Protein AF-A0A7J6VTM4-F1 (afdb_monomer)

InterPro domains:
  IPR000269 Copper amine oxidase [PTHR10638] (1-130)
  IPR015802 Copper amine oxidase, N3-terminal [PF02728] (1-78)
  IPR016182 Copper amine oxidase, N-terminal [SSF54416] (1-93)
  IPR036460 Copper amine oxidase, catalytic domain superfamily [G3DSA:2.70.98.20] (96-130)
  IPR036460 Copper amine oxidase, catalytic domain superfamily [SSF49998] (98-130)

Sequence (130 aa):
MKKRGIEDMDLVMVDPWCVGYYSDSDAPSRRLAKPLIFCRTESDCPMENGYARPVEGIYLVVDMQNMVVLEFEDRKLVHLPPVDPLRNYTSGETRGGVDRSDVKPLQIIQPEGPSFHVHGHFVKWQKWKF

Mean predicted aligned error: 5.21 Å

Nearest PDB structures (foldseek):
  3kii-assembly1_B  TM=8.334E-01  e=9.501E-08  Arthrobacter globiformis
  2cwu-assembly1_B  TM=8.293E-01  e=2.399E-07  Arthrobacter globiformis
  2w0q-assembly1_B  TM=7.706E-01  e=1.903E-07  Escherichia coli
  6ezz-assembly1_A  TM=7.725E-01  e=2.264E-07  Escherichia coli K-12
  1qal-assembly1_A  TM=7.763E-01  e=2.542E-07  Escherichia coli

Foldseek 3Di:
DVLQVDPDCLQKDKAFAQPDCDDPVNDPVFDKTWIWIFGWPDNPDPQTDRVQWTQPQWTWIAGPVVRDTPDIGNGDRDHTDDDQLVVRPDALVVSVGHDDPPDDDDDDDDPPDAQWDDDPNWIDHDPDID

Secondary structure (DSSP, 8-state):
-GGGT---STTEEEE--B---SSGGG-TTS-EE--EEEE-S-TT-TT--GGGSB-TTEEEEEETTTTEEEEEEE----PPPPP-GGGS-S-GGGGT--------------TT--SEEEETTEEEETTEE-

Radius of gyration: 23.43 Å; Cα contacts (8 Å, |Δi|>4): 187; chains: 1; bounding box: 55×35×59 Å

Organism: Thalictrum thalictroides (NCBI:txid46969)

Solvent-accessible surface area (backbone atoms only — not comparable to full-atom values): 8335 Å² total; per-residue (Å²): 97,61,96,66,73,43,81,64,67,80,28,53,44,75,48,79,34,79,65,68,77,88,50,80,92,47,34,86,95,50,57,56,25,36,45,48,43,23,44,42,93,57,76,86,51,92,72,62,47,36,83,69,19,50,53,53,42,58,46,42,34,31,35,68,79,77,72,40,79,77,43,80,42,82,80,41,96,50,80,58,56,74,93,56,60,79,63,31,90,66,63,26,70,84,46,81,48,77,64,87,84,81,78,75,92,84,87,87,86,58,97,86,54,74,82,56,50,75,62,88,87,38,38,41,41,84,95,47,77,86

pLDDT: mean 93.3, std 5.63, range [73.12, 98.69]

Structure (mmCIF, N/CA/C/O backbone):
data_AF-A0A7J6VTM4-F1
#
_entry.id   AF-A0A7J6VTM4-F1
#
loop_
_atom_site.group_PDB
_atom_site.id
_atom_site.type_symbol
_atom_site.label_atom_id
_atom_site.label_alt_id
_atom_site.label_comp_id
_atom_site.label_asym_id
_atom_site.label_entity_id
_atom_site.label_seq_id
_atom_site.pdbx_PDB_ins_code
_atom_site.Cartn_x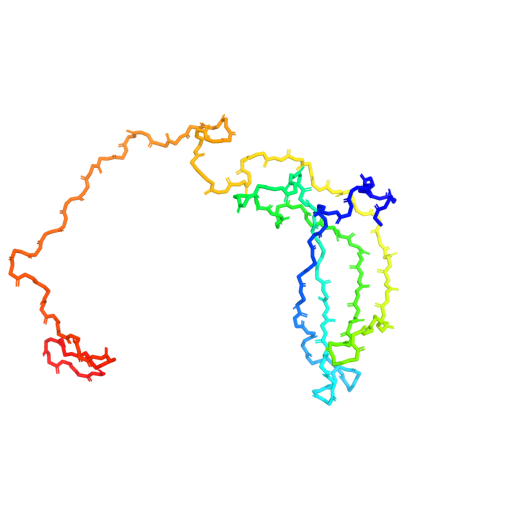
_atom_site.Cartn_y
_atom_site.Cartn_z
_atom_site.occupancy
_atom_site.B_iso_or_equiv
_atom_site.auth_seq_id
_atom_site.auth_comp_id
_atom_site.auth_asym_id
_atom_site.auth_atom_id
_atom_site.pdbx_PDB_model_num
ATOM 1 N N . MET A 1 1 ? -8.850 7.603 19.539 1.00 94.50 1 MET A N 1
ATOM 2 C CA . MET A 1 1 ? -7.571 8.195 19.089 1.00 94.50 1 MET A CA 1
ATOM 3 C C . MET A 1 1 ? -6.826 8.930 20.189 1.00 94.50 1 MET A C 1
ATOM 5 O O . MET A 1 1 ? -5.737 8.485 20.513 1.00 94.50 1 MET A O 1
ATOM 9 N N . LYS A 1 2 ? -7.433 9.900 20.883 1.00 94.44 2 LYS A N 1
ATOM 10 C CA . LYS A 1 2 ? -6.816 10.606 22.026 1.00 94.44 2 LYS A CA 1
ATOM 11 C C . LYS A 1 2 ? -6.089 9.729 23.065 1.00 94.44 2 LYS A C 1
ATOM 13 O O . LYS A 1 2 ? -4.966 10.027 23.444 1.00 94.44 2 LYS A O 1
ATOM 18 N N . LYS A 1 3 ? -6.667 8.581 23.460 1.00 93.75 3 LYS A N 1
ATOM 19 C CA . LYS A 1 3 ? -6.018 7.604 24.373 1.00 93.75 3 LYS A CA 1
ATOM 20 C C . LYS A 1 3 ? -4.655 7.080 23.876 1.00 93.75 3 LYS A C 1
ATOM 22 O O . LYS A 1 3 ? -3.867 6.598 24.677 1.00 93.75 3 LYS A O 1
ATOM 27 N N . ARG A 1 4 ? -4.405 7.143 22.566 1.00 94.56 4 ARG A N 1
ATOM 28 C CA . ARG A 1 4 ? -3.169 6.731 21.880 1.00 94.56 4 ARG A CA 1
ATOM 29 C C . ARG A 1 4 ? -2.248 7.921 21.557 1.00 94.56 4 ARG A C 1
ATOM 31 O O . ARG A 1 4 ? -1.267 7.734 20.851 1.00 94.56 4 ARG A O 1
ATOM 38 N N . GLY A 1 5 ? -2.560 9.124 22.052 1.00 93.50 5 GLY A N 1
ATOM 39 C CA . GLY A 1 5 ? -1.778 10.344 21.810 1.00 93.50 5 GLY A CA 1
ATOM 40 C C . GLY A 1 5 ? -1.971 10.964 20.422 1.00 93.50 5 GLY A C 1
ATOM 41 O O . GLY A 1 5 ? -1.166 11.789 20.011 1.00 93.50 5 GLY A O 1
ATOM 42 N N . ILE A 1 6 ? -3.014 10.558 19.694 1.00 95.00 6 ILE A N 1
ATOM 43 C CA . ILE A 1 6 ? -3.368 11.127 18.390 1.00 95.00 6 ILE A CA 1
ATOM 44 C C . ILE A 1 6 ? -4.429 12.200 18.632 1.00 95.00 6 ILE A C 1
ATOM 46 O O . ILE A 1 6 ? -5.581 11.865 18.937 1.00 95.00 6 ILE A O 1
ATOM 50 N N . GLU A 1 7 ? -4.013 13.461 18.552 1.00 94.00 7 GLU A N 1
ATOM 51 C CA . GLU A 1 7 ? -4.884 14.637 18.702 1.00 94.00 7 GLU A CA 1
ATOM 52 C C . GLU A 1 7 ? -5.319 15.197 17.341 1.00 94.00 7 GLU A C 1
ATOM 54 O O . GLU A 1 7 ? -6.449 15.658 17.204 1.00 94.00 7 GLU A O 1
ATOM 59 N N . ASP A 1 8 ? -4.448 15.107 16.332 1.00 94.44 8 ASP A N 1
ATOM 60 C CA . ASP A 1 8 ? -4.743 15.518 14.962 1.00 94.44 8 ASP A CA 1
ATOM 61 C C . ASP A 1 8 ? -5.348 14.349 14.171 1.00 94.44 8 ASP A C 1
ATOM 63 O O . ASP A 1 8 ? -4.698 13.327 13.929 1.00 94.44 8 ASP A O 1
ATOM 67 N N . MET A 1 9 ? -6.622 14.488 13.805 1.00 95.19 9 MET A N 1
ATOM 68 C CA . MET A 1 9 ? -7.355 13.475 13.050 1.00 95.19 9 MET A CA 1
ATOM 69 C C . MET A 1 9 ? -7.068 13.529 11.547 1.00 95.19 9 MET A C 1
ATOM 71 O O . MET A 1 9 ? -7.299 12.519 10.884 1.00 95.19 9 MET A O 1
ATOM 75 N N . ASP A 1 10 ? -6.507 14.622 11.022 1.00 93.62 10 ASP A N 1
ATOM 76 C CA . ASP A 1 10 ? -6.132 14.727 9.604 1.00 93.62 10 ASP A CA 1
ATOM 77 C C . ASP A 1 10 ? -4.939 13.807 9.279 1.00 93.62 10 ASP A C 1
ATOM 79 O O . ASP A 1 10 ? -4.743 13.364 8.144 1.00 93.62 10 ASP A O 1
ATOM 83 N N . LEU A 1 11 ? -4.175 13.415 10.304 1.00 94.00 11 LEU A N 1
ATOM 84 C CA . LEU A 1 11 ? -3.114 12.413 10.204 1.00 94.00 11 LEU A CA 1
ATOM 85 C C . LEU A 1 11 ? -3.634 10.968 10.168 1.00 94.00 11 LEU A C 1
ATOM 87 O O . LEU A 1 11 ? -2.871 10.054 9.841 1.00 94.00 11 LEU A O 1
ATOM 91 N N . VAL A 1 12 ? -4.901 10.723 10.512 1.00 95.44 12 VAL A N 1
ATOM 92 C CA . VAL A 1 12 ? -5.453 9.367 10.593 1.00 95.44 12 VAL A CA 1
ATOM 93 C C . VAL A 1 12 ? -5.859 8.882 9.208 1.00 95.44 12 VAL A C 1
ATOM 95 O O . VAL A 1 12 ? -6.755 9.421 8.567 1.00 95.44 12 VAL A O 1
ATOM 98 N N . MET A 1 13 ? -5.230 7.796 8.776 1.00 95.12 13 MET A N 1
ATOM 99 C CA . MET A 1 13 ? -5.574 7.088 7.550 1.00 95.12 13 MET A CA 1
ATOM 100 C C . MET A 1 13 ? -6.393 5.845 7.897 1.00 95.12 13 MET A C 1
ATOM 102 O O . MET A 1 13 ? -6.032 5.090 8.800 1.00 95.12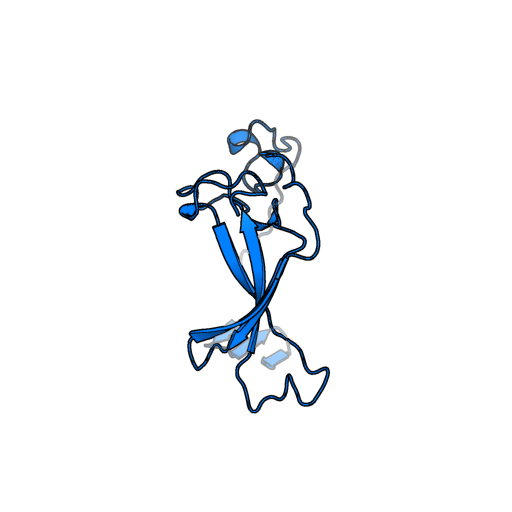 13 MET A O 1
ATOM 106 N N . VAL A 1 14 ? -7.486 5.622 7.170 1.00 96.00 14 VAL A N 1
ATOM 107 C CA . VAL A 1 14 ? -8.358 4.453 7.331 1.00 96.00 14 VAL A CA 1
ATOM 108 C C . VAL A 1 14 ? -8.433 3.722 6.000 1.00 96.00 14 VAL A C 1
ATOM 110 O O . VAL A 1 14 ? -8.891 4.291 5.012 1.00 96.00 14 VAL A O 1
ATOM 113 N N . ASP A 1 15 ? -7.989 2.470 5.978 1.00 96.38 15 ASP A N 1
ATOM 114 C CA . ASP A 1 15 ? -7.935 1.651 4.770 1.00 96.38 15 ASP A CA 1
ATOM 115 C C . ASP A 1 15 ? -9.010 0.548 4.834 1.00 96.38 15 ASP A C 1
ATOM 117 O O . ASP A 1 15 ? -8.957 -0.304 5.730 1.00 96.38 15 ASP A O 1
ATOM 121 N N . PRO A 1 16 ? -10.034 0.558 3.956 1.00 94.50 16 PRO A N 1
ATOM 122 C CA . PRO A 1 16 ? -11.175 -0.349 4.044 1.00 94.50 16 PRO A CA 1
ATOM 123 C C . PRO A 1 16 ? -10.836 -1.746 3.505 1.00 94.50 16 PRO A C 1
ATOM 125 O O . PRO A 1 16 ? -11.059 -2.059 2.335 1.00 94.50 16 PRO A O 1
ATOM 128 N N . TRP A 1 17 ? -10.333 -2.618 4.379 1.00 95.88 17 TRP A N 1
ATOM 129 C CA . TRP A 1 17 ? -9.995 -3.995 4.016 1.00 95.88 17 TRP A CA 1
ATOM 130 C C . TRP A 1 17 ? -11.231 -4.894 3.912 1.00 95.88 17 TRP A C 1
ATOM 132 O O . TRP A 1 17 ? -12.248 -4.694 4.585 1.00 95.88 17 TRP A O 1
ATOM 142 N N . CYS A 1 18 ? -11.139 -5.913 3.054 1.00 93.88 18 CYS A N 1
ATOM 143 C CA . CYS A 1 18 ? -12.206 -6.892 2.862 1.00 93.88 18 CYS A CA 1
ATOM 144 C C . CYS A 1 18 ? -12.430 -7.752 4.118 1.00 93.88 18 CYS A C 1
ATOM 146 O O . CYS A 1 18 ? -11.489 -8.062 4.848 1.00 93.88 18 CYS A O 1
ATOM 148 N N . VAL A 1 19 ? -13.681 -8.156 4.363 1.00 93.81 19 VAL A N 1
ATOM 149 C CA . VAL A 1 19 ? -14.044 -8.921 5.571 1.00 93.81 19 VAL A CA 1
ATOM 150 C C . VAL A 1 19 ? -13.883 -10.433 5.448 1.00 93.81 19 VAL A C 1
ATOM 152 O O . VAL A 1 19 ? -13.957 -11.111 6.470 1.00 93.81 19 VAL A O 1
ATOM 155 N N . GLY A 1 20 ? -13.660 -10.958 4.237 1.00 92.94 20 GLY A N 1
ATOM 156 C CA . GLY A 1 20 ? -13.728 -12.396 3.956 1.00 92.94 20 GLY A CA 1
ATOM 157 C C . GLY A 1 20 ? -15.147 -12.963 4.114 1.00 92.94 20 GLY A C 1
ATOM 158 O O . GLY A 1 20 ? -16.116 -12.216 4.146 1.00 92.94 20 GLY A O 1
ATOM 159 N N . TYR A 1 21 ? -15.279 -14.287 4.209 1.00 93.38 21 TYR A N 1
ATOM 160 C CA . TYR A 1 21 ? -16.536 -14.949 4.575 1.00 93.38 21 TYR A CA 1
ATOM 161 C C . TYR A 1 21 ? -16.244 -15.998 5.645 1.00 93.38 21 TYR A C 1
ATOM 163 O O . TYR A 1 21 ? -15.637 -17.029 5.354 1.00 93.38 21 TYR A O 1
ATOM 171 N N . TYR A 1 22 ? -16.643 -15.712 6.884 1.00 91.69 22 TYR A N 1
ATOM 172 C CA . TYR A 1 22 ? -16.422 -16.602 8.028 1.00 91.69 22 TYR A CA 1
ATOM 173 C C . TYR A 1 22 ? -17.721 -17.218 8.558 1.00 91.69 22 TYR A C 1
ATOM 175 O O . TYR A 1 22 ? -17.703 -18.331 9.078 1.00 91.69 22 TYR A O 1
ATOM 183 N N . SER A 1 23 ? -18.844 -16.509 8.428 1.00 92.56 23 SER A N 1
ATOM 184 C CA . SER A 1 23 ? -20.182 -16.987 8.782 1.00 92.56 23 SER A CA 1
ATOM 185 C C . SER A 1 23 ? -21.251 -16.188 8.028 1.00 92.56 23 SER A C 1
ATOM 187 O O . SER A 1 23 ? -20.923 -15.205 7.360 1.00 92.56 23 SER A O 1
ATOM 189 N N . ASP A 1 24 ? -22.526 -16.552 8.189 1.00 90.50 24 ASP A N 1
ATOM 190 C CA . ASP A 1 24 ? -23.659 -15.813 7.612 1.00 90.50 24 ASP A CA 1
ATOM 191 C C . ASP A 1 24 ? -23.706 -14.332 8.044 1.00 90.50 24 ASP A C 1
ATOM 193 O O . ASP A 1 24 ? -24.296 -13.505 7.347 1.00 90.50 24 ASP A O 1
ATOM 197 N N . SER A 1 25 ? -23.050 -13.959 9.153 1.00 87.44 25 SER A N 1
ATOM 198 C CA . SER A 1 25 ? -22.909 -12.554 9.572 1.00 87.44 25 SER A CA 1
ATOM 199 C C . SER A 1 25 ? -22.158 -11.693 8.548 1.00 87.44 25 SER A C 1
ATOM 201 O O . SER A 1 25 ? -22.468 -10.509 8.398 1.00 87.44 25 SER A O 1
ATOM 203 N N . ASP A 1 26 ? -21.203 -12.306 7.839 1.00 89.19 26 ASP A N 1
ATOM 204 C CA . ASP A 1 26 ? -20.325 -11.692 6.838 1.00 89.19 26 ASP A CA 1
ATOM 205 C C . ASP A 1 26 ? -20.774 -12.047 5.402 1.00 89.19 26 ASP A C 1
ATOM 207 O O . ASP A 1 26 ? -19.994 -11.958 4.452 1.00 89.19 26 ASP A O 1
ATOM 211 N N . ALA A 1 27 ? -22.024 -12.497 5.227 1.00 87.06 27 ALA A N 1
ATOM 212 C CA . ALA A 1 27 ? -22.550 -12.940 3.940 1.00 87.06 27 ALA A CA 1
ATOM 213 C C . ALA A 1 27 ? -22.482 -11.851 2.849 1.00 87.06 27 ALA A C 1
ATOM 215 O O . ALA A 1 27 ? -22.686 -10.666 3.131 1.00 87.06 27 ALA A O 1
ATOM 216 N N . PRO A 1 28 ? -22.308 -12.241 1.567 1.00 88.25 28 PRO A N 1
ATOM 217 C CA . PRO A 1 28 ? -22.205 -11.304 0.442 1.00 88.25 28 PRO A CA 1
ATOM 218 C C . PRO A 1 28 ? -23.506 -10.537 0.153 1.00 88.25 28 PRO A C 1
ATOM 220 O O . PRO A 1 28 ? -23.524 -9.662 -0.710 1.00 88.25 28 PRO A O 1
ATOM 223 N N . SER A 1 29 ? -24.594 -10.834 0.874 1.00 91.12 29 SER A N 1
ATOM 224 C CA . SER A 1 29 ? -25.809 -10.013 0.902 1.00 91.12 29 SER A CA 1
ATOM 225 C C . SER A 1 29 ? -25.573 -8.623 1.508 1.00 91.12 29 SER A C 1
ATOM 227 O O . SER A 1 29 ? -26.418 -7.743 1.353 1.00 91.12 29 SER A O 1
ATOM 229 N N . ARG A 1 30 ? -24.432 -8.408 2.178 1.00 90.56 30 ARG A N 1
ATOM 230 C CA . ARG A 1 30 ? -24.002 -7.123 2.733 1.00 90.56 30 ARG A CA 1
ATOM 231 C C . ARG A 1 30 ? -22.641 -6.730 2.167 1.00 90.56 30 ARG A C 1
ATOM 233 O O . ARG A 1 30 ? -21.743 -7.557 2.030 1.00 90.56 30 ARG A O 1
ATOM 240 N N . ARG A 1 31 ? -22.454 -5.437 1.889 1.00 95.19 31 ARG A N 1
ATOM 241 C CA . ARG A 1 31 ? -21.157 -4.889 1.470 1.00 95.19 31 ARG A CA 1
ATOM 242 C C . ARG A 1 31 ? -20.382 -4.414 2.697 1.00 95.19 31 ARG A C 1
ATOM 244 O O . ARG A 1 31 ? -20.511 -3.263 3.099 1.00 95.19 31 ARG A O 1
ATOM 251 N N . LEU A 1 32 ? -19.602 -5.306 3.297 1.00 96.69 32 LEU A N 1
ATOM 252 C CA . LEU A 1 32 ? -18.898 -5.044 4.554 1.00 96.69 32 LEU A CA 1
ATOM 253 C C . LEU A 1 32 ? -17.404 -4.758 4.340 1.00 96.69 32 LEU A C 1
ATOM 255 O O . LEU A 1 32 ? -16.781 -5.311 3.432 1.00 96.69 32 LEU A O 1
ATOM 259 N N . ALA A 1 33 ? -16.827 -3.938 5.218 1.00 96.94 33 ALA A N 1
ATOM 260 C CA . ALA A 1 33 ? -15.384 -3.725 5.350 1.00 96.94 33 ALA A CA 1
ATOM 261 C C . ALA A 1 33 ? -14.943 -3.885 6.815 1.00 96.94 33 ALA A C 1
ATOM 263 O O . ALA A 1 33 ? -15.713 -3.593 7.733 1.00 96.94 33 ALA A O 1
ATOM 264 N N . LYS A 1 34 ? -13.692 -4.311 7.026 1.00 96.44 34 LYS A N 1
ATOM 265 C CA . LYS A 1 34 ? -12.996 -4.345 8.324 1.00 96.44 34 LYS A CA 1
ATOM 266 C C . LYS A 1 34 ? -11.795 -3.399 8.234 1.00 96.44 34 LYS A C 1
ATOM 268 O O . LYS A 1 34 ? -10.697 -3.855 7.920 1.00 96.44 34 LYS A O 1
ATOM 273 N N . PRO A 1 35 ? -11.994 -2.079 8.404 1.00 97.00 35 PRO A N 1
ATOM 274 C CA . PRO A 1 35 ? -10.938 -1.117 8.144 1.00 97.00 35 PRO A CA 1
ATOM 275 C C . PRO A 1 35 ? -9.744 -1.273 9.083 1.00 97.00 35 PRO A C 1
ATOM 277 O O . PRO A 1 35 ? -9.913 -1.482 10.286 1.00 97.00 35 PRO A O 1
ATOM 280 N N . LEU A 1 36 ? -8.546 -1.094 8.531 1.00 97.25 36 LEU A N 1
ATOM 281 C CA . LEU A 1 36 ? -7.323 -0.907 9.302 1.00 97.25 36 LEU A CA 1
ATOM 282 C C . LEU A 1 36 ? -7.032 0.583 9.433 1.00 97.25 36 LEU A C 1
ATOM 284 O O . LEU A 1 36 ? -7.326 1.369 8.532 1.00 97.25 36 LEU A O 1
ATOM 288 N N . ILE A 1 37 ? -6.465 0.972 10.569 1.00 97.56 37 ILE A N 1
ATOM 289 C CA . ILE A 1 37 ? -6.209 2.374 10.877 1.00 97.56 37 ILE A CA 1
ATOM 290 C C . ILE A 1 37 ? -4.709 2.584 11.036 1.00 97.56 37 ILE A C 1
ATOM 292 O O . ILE A 1 37 ? -4.019 1.787 11.669 1.00 97.56 37 ILE A O 1
ATOM 296 N N . PHE A 1 38 ? -4.216 3.685 10.488 1.00 96.69 38 PHE A N 1
ATOM 297 C CA . PHE A 1 38 ? -2.820 4.092 10.521 1.00 96.69 38 PHE A CA 1
ATOM 298 C C . PHE A 1 38 ? -2.728 5.574 10.888 1.00 96.69 38 PHE A C 1
ATOM 300 O O . PHE A 1 38 ? -3.691 6.324 10.722 1.00 96.69 38 PHE A O 1
ATOM 307 N N . CYS A 1 39 ? -1.577 6.005 11.398 1.00 95.62 39 CYS A N 1
ATOM 308 C CA . CYS A 1 39 ? -1.353 7.395 11.780 1.00 95.62 39 CYS A CA 1
ATOM 309 C C . CYS A 1 39 ? -0.095 7.944 11.116 1.00 95.62 39 CYS A C 1
ATOM 311 O O . CYS A 1 39 ? 1.024 7.568 11.474 1.00 95.62 39 CYS A O 1
ATOM 313 N N . ARG A 1 40 ? -0.294 8.896 10.211 1.00 93.69 40 ARG A N 1
ATOM 314 C CA . ARG A 1 40 ? 0.778 9.677 9.603 1.00 93.69 40 ARG A CA 1
ATOM 315 C C . ARG A 1 40 ? 1.492 10.557 10.632 1.00 93.69 40 ARG A C 1
ATOM 317 O O . ARG A 1 40 ? 1.084 10.655 11.796 1.00 93.69 40 ARG A O 1
ATOM 324 N N . THR A 1 41 ? 2.589 11.156 10.209 1.00 89.25 41 THR A N 1
ATOM 325 C CA . THR A 1 41 ? 3.383 12.134 10.949 1.00 89.25 41 THR A CA 1
ATOM 326 C C . THR A 1 41 ? 3.215 13.533 10.381 1.00 89.25 41 THR A C 1
ATOM 328 O O . THR A 1 41 ? 3.303 14.492 11.139 1.00 89.25 41 THR A O 1
ATOM 331 N N . GLU A 1 42 ? 2.928 13.648 9.083 1.00 83.75 42 GLU A N 1
ATOM 332 C CA . GLU A 1 42 ? 2.787 14.905 8.356 1.00 83.75 42 GLU A CA 1
ATOM 333 C C . GLU A 1 42 ? 1.565 14.843 7.420 1.00 83.75 42 GLU A C 1
ATOM 335 O O . GLU A 1 42 ? 1.429 13.958 6.575 1.00 83.75 42 GLU A O 1
ATOM 340 N N . SER A 1 43 ? 0.637 15.793 7.556 1.00 73.12 43 SER A N 1
ATOM 341 C CA . SER A 1 43 ? -0.650 15.722 6.844 1.00 73.12 43 SER A CA 1
ATOM 342 C C . SER A 1 43 ? -0.526 15.951 5.330 1.00 73.12 43 SER A C 1
ATOM 344 O O . SER A 1 43 ? -1.265 15.347 4.549 1.00 73.12 43 SER A O 1
ATOM 346 N N . ASP A 1 44 ? 0.460 16.743 4.905 1.00 73.25 44 ASP A N 1
ATOM 347 C CA . ASP A 1 44 ? 0.595 17.221 3.521 1.00 73.25 44 ASP A CA 1
ATOM 348 C C . ASP A 1 44 ? 1.802 16.627 2.777 1.00 73.25 44 ASP A C 1
ATOM 350 O O . ASP A 1 44 ? 2.200 17.128 1.725 1.00 73.25 44 ASP A O 1
ATOM 354 N N . CYS A 1 45 ? 2.406 15.555 3.299 1.00 76.94 45 CYS A N 1
ATOM 355 C CA . CYS A 1 45 ? 3.539 14.898 2.652 1.00 76.94 45 CYS A CA 1
ATOM 356 C C . CYS A 1 45 ? 3.058 13.728 1.767 1.00 76.94 45 CYS A C 1
ATOM 358 O O . CYS A 1 45 ? 2.758 12.649 2.285 1.00 76.94 45 CYS A O 1
ATOM 360 N N . PRO A 1 46 ? 3.004 13.875 0.425 1.00 75.00 46 PRO A N 1
ATOM 361 C CA . PRO A 1 46 ? 2.543 12.806 -0.472 1.00 75.00 46 PRO A CA 1
ATOM 362 C C . PRO A 1 46 ? 3.489 11.597 -0.510 1.00 75.00 46 PRO A C 1
ATOM 364 O O . PRO A 1 46 ? 3.131 10.545 -1.031 1.00 75.00 46 PRO A O 1
ATOM 367 N N . MET A 1 47 ? 4.709 11.755 0.006 1.00 81.44 47 MET A N 1
ATOM 368 C CA . MET A 1 47 ? 5.749 10.727 0.028 1.00 81.44 47 MET A CA 1
ATOM 369 C C . MET A 1 47 ? 5.804 9.972 1.364 1.00 81.44 47 MET A C 1
ATOM 371 O O . MET A 1 47 ? 6.649 9.089 1.531 1.00 81.44 47 MET A O 1
ATOM 375 N N . GLU A 1 48 ? 4.929 10.307 2.316 1.00 87.94 48 GLU A N 1
ATOM 376 C CA . GLU A 1 48 ? 4.906 9.655 3.617 1.00 87.94 48 GLU A CA 1
ATOM 377 C C . GLU A 1 48 ? 4.283 8.253 3.551 1.00 87.94 48 GLU A C 1
ATOM 379 O O . GLU A 1 48 ? 3.201 8.034 3.003 1.00 87.94 48 GLU A O 1
ATOM 384 N N . ASN A 1 49 ? 4.945 7.289 4.184 1.00 91.81 49 ASN A N 1
ATOM 385 C CA . ASN A 1 49 ? 4.446 5.940 4.366 1.00 91.81 49 ASN A CA 1
ATOM 386 C C . ASN A 1 49 ? 3.606 5.823 5.651 1.00 91.81 49 ASN A C 1
ATOM 388 O O . ASN A 1 49 ? 4.094 5.374 6.691 1.00 91.81 49 ASN A O 1
ATOM 392 N N . GLY A 1 50 ? 2.312 6.145 5.568 1.00 92.12 50 GLY A N 1
ATOM 393 C CA . GLY A 1 50 ? 1.383 5.981 6.696 1.00 92.12 50 GLY A CA 1
ATOM 394 C C . GLY A 1 50 ? 1.309 4.541 7.236 1.00 92.12 50 GLY A C 1
ATOM 395 O O . GLY A 1 50 ? 1.137 4.337 8.439 1.00 92.12 50 GLY A O 1
ATOM 396 N N . TYR A 1 51 ? 1.533 3.530 6.386 1.00 94.50 51 TYR A N 1
ATOM 397 C CA . TYR A 1 51 ? 1.529 2.117 6.791 1.00 94.50 51 TYR A CA 1
ATOM 398 C C . TYR A 1 51 ? 2.645 1.761 7.787 1.00 94.50 51 TYR A C 1
ATOM 400 O O . TYR A 1 51 ? 2.565 0.733 8.458 1.00 94.50 51 TYR A O 1
ATOM 408 N N . ALA A 1 52 ? 3.664 2.614 7.945 1.00 94.75 52 ALA A N 1
ATOM 409 C CA . ALA A 1 52 ? 4.741 2.435 8.917 1.00 94.75 52 ALA A CA 1
ATOM 410 C C . ALA A 1 52 ? 4.291 2.563 10.386 1.00 94.75 52 ALA A C 1
ATOM 412 O O . ALA A 1 52 ? 5.054 2.199 11.292 1.00 94.75 52 ALA A O 1
ATOM 413 N N . ARG A 1 53 ? 3.088 3.107 10.626 1.00 95.62 53 ARG A N 1
ATOM 414 C CA . ARG A 1 53 ? 2.560 3.435 11.959 1.00 95.62 53 ARG A CA 1
ATOM 415 C C . ARG A 1 53 ? 1.100 2.973 12.128 1.00 95.62 53 ARG A C 1
ATOM 417 O O . ARG A 1 53 ? 0.195 3.807 12.228 1.00 95.62 53 ARG A O 1
ATOM 424 N N . PRO A 1 54 ? 0.845 1.651 12.162 1.00 96.94 54 PRO A N 1
ATOM 425 C CA . PRO A 1 54 ? -0.479 1.101 12.437 1.00 96.94 54 PRO A CA 1
ATOM 426 C C . PRO A 1 54 ? -1.008 1.507 13.816 1.00 96.94 54 PRO A C 1
ATOM 428 O O . PRO A 1 54 ? -0.288 1.515 14.817 1.00 96.94 54 PRO A O 1
ATOM 431 N N . VAL A 1 55 ? -2.306 1.801 13.867 1.00 97.56 55 VAL A N 1
ATOM 432 C CA . VAL A 1 55 ? -3.081 2.011 15.089 1.00 97.56 55 VAL A CA 1
ATOM 433 C C . VAL A 1 55 ? -3.711 0.678 15.484 1.00 97.56 55 VAL A C 1
ATOM 435 O O . VAL A 1 55 ? -4.809 0.326 15.057 1.00 97.56 55 VAL A O 1
ATOM 438 N N . GLU A 1 56 ? -3.008 -0.080 16.317 1.00 96.94 56 GLU A N 1
ATOM 439 C CA . GLU A 1 56 ? -3.448 -1.419 16.699 1.00 96.94 56 GLU A CA 1
ATOM 440 C C . GLU A 1 56 ? -4.485 -1.443 17.837 1.00 96.94 56 GLU A C 1
ATOM 442 O O . GLU A 1 56 ? -4.643 -0.510 18.641 1.00 96.94 56 GLU A O 1
ATOM 447 N N . GLY A 1 57 ? -5.181 -2.581 17.915 1.00 96.50 57 GLY A N 1
ATOM 448 C CA . GLY A 1 57 ? -6.117 -2.921 18.984 1.00 96.50 57 GLY A CA 1
ATOM 449 C C . GLY A 1 57 ? -7.523 -2.347 18.826 1.00 96.50 57 GLY A C 1
ATOM 450 O O . GLY A 1 57 ? -8.344 -2.571 19.711 1.00 96.50 57 GLY A O 1
ATOM 451 N N . ILE A 1 58 ? -7.804 -1.657 17.717 1.00 96.69 58 ILE A N 1
ATOM 452 C CA . ILE A 1 58 ? -9.149 -1.229 17.320 1.00 96.69 58 ILE A CA 1
ATOM 453 C C . ILE A 1 58 ? -9.658 -2.178 16.235 1.00 96.69 58 ILE A C 1
ATOM 455 O O . ILE A 1 58 ? -8.958 -2.431 15.258 1.00 96.69 58 ILE A O 1
ATOM 459 N N . TYR A 1 59 ? -10.875 -2.677 16.409 1.00 95.88 59 TYR A N 1
ATOM 460 C CA . TYR A 1 59 ? -11.572 -3.538 15.464 1.00 95.88 59 TYR A CA 1
ATOM 461 C C . TYR A 1 59 ? -12.885 -2.874 15.076 1.00 95.88 59 TYR A C 1
ATOM 463 O O . TYR A 1 59 ? -13.593 -2.320 15.918 1.00 95.88 59 TYR A O 1
ATOM 471 N N . LEU A 1 60 ? -13.179 -2.908 13.784 1.00 96.19 60 LEU A N 1
ATOM 472 C CA . LEU A 1 60 ? -14.301 -2.217 13.173 1.00 96.19 60 LEU A CA 1
ATOM 473 C C . LEU A 1 60 ? -14.966 -3.146 12.170 1.00 96.19 60 LEU A C 1
ATOM 475 O O . LEU A 1 60 ? -14.272 -3.834 11.422 1.00 96.19 60 LEU A O 1
ATOM 479 N N . VAL A 1 61 ? -16.290 -3.087 12.088 1.00 95.94 61 VAL A N 1
ATOM 480 C CA . VAL A 1 61 ? -17.036 -3.583 10.930 1.00 95.94 61 VAL A CA 1
ATOM 481 C C . VAL A 1 61 ? -17.907 -2.448 10.420 1.00 95.94 61 VAL A C 1
ATOM 483 O O . VAL A 1 61 ? -18.654 -1.834 11.182 1.00 95.94 61 VAL A O 1
ATOM 486 N N . VAL A 1 62 ? -17.794 -2.149 9.130 1.00 97.06 62 VAL A N 1
ATOM 487 C CA . VAL A 1 62 ? -18.505 -1.048 8.474 1.00 97.06 62 VAL A CA 1
ATOM 488 C C . VAL A 1 62 ? -19.388 -1.608 7.370 1.00 97.06 62 VAL A C 1
ATOM 490 O O . VAL A 1 62 ? -18.932 -2.399 6.545 1.00 97.06 62 VAL A O 1
ATOM 493 N N . ASP A 1 63 ? -20.645 -1.173 7.341 1.00 95.81 63 ASP A N 1
ATOM 494 C CA . ASP A 1 63 ? -21.525 -1.340 6.191 1.00 95.81 63 ASP A CA 1
ATOM 495 C C . ASP A 1 63 ? -21.218 -0.239 5.175 1.00 95.81 63 ASP A C 1
ATOM 497 O O . ASP A 1 63 ? -21.542 0.931 5.383 1.00 95.81 63 ASP A O 1
ATOM 501 N N . MET A 1 64 ? -20.590 -0.616 4.067 1.00 95.81 64 MET A N 1
ATOM 502 C CA . MET A 1 64 ? -20.189 0.308 3.007 1.00 95.81 64 MET A CA 1
ATOM 503 C C . MET A 1 64 ? -21.350 0.709 2.094 1.00 95.81 64 MET A C 1
ATOM 505 O O . MET A 1 64 ? -21.198 1.629 1.297 1.00 95.81 64 MET A O 1
ATOM 509 N N . GLN A 1 65 ? -22.490 0.016 2.155 1.00 95.00 65 GLN A N 1
ATOM 510 C CA . GLN A 1 65 ? -23.677 0.390 1.388 1.00 95.00 65 GLN A CA 1
ATOM 511 C C . GLN A 1 65 ? -24.480 1.467 2.117 1.00 95.00 65 GLN A C 1
ATOM 513 O O . GLN A 1 65 ? -24.929 2.425 1.495 1.00 95.00 65 GLN A O 1
ATOM 518 N N . ASN A 1 66 ? -24.637 1.318 3.432 1.00 96.00 66 ASN A N 1
ATOM 519 C CA . ASN A 1 66 ? -25.387 2.258 4.268 1.00 96.00 66 ASN A CA 1
ATOM 520 C C . ASN A 1 66 ? -24.498 3.323 4.934 1.00 96.00 66 ASN A C 1
ATOM 522 O O . ASN A 1 66 ? -25.021 4.243 5.555 1.00 96.00 66 ASN A O 1
ATOM 526 N N . MET A 1 67 ? -23.172 3.208 4.799 1.00 95.81 67 MET A N 1
ATOM 527 C CA . MET A 1 67 ? -22.171 4.104 5.394 1.00 95.81 67 MET A CA 1
ATOM 528 C C . MET A 1 67 ? -22.287 4.204 6.923 1.00 95.81 67 MET A C 1
ATOM 530 O O . MET A 1 67 ? -22.185 5.286 7.501 1.00 95.81 67 MET A O 1
ATOM 534 N N . VAL A 1 68 ? -22.488 3.061 7.587 1.00 96.69 68 VAL A N 1
ATOM 535 C CA . VAL A 1 68 ? -22.618 2.977 9.051 1.00 96.69 68 VAL A CA 1
ATOM 536 C C . VAL A 1 68 ? -21.578 2.045 9.660 1.00 96.69 68 VAL A C 1
ATOM 538 O O . VAL A 1 68 ? -21.258 0.991 9.110 1.00 96.69 68 VAL A O 1
ATOM 541 N N . VAL A 1 69 ? -21.072 2.418 10.836 1.00 97.12 69 VAL A N 1
ATOM 542 C CA . VAL A 1 69 ? -20.269 1.522 11.675 1.00 97.12 69 VAL A CA 1
ATOM 543 C C . VAL A 1 69 ? -21.222 0.567 12.388 1.00 97.12 69 VAL A C 1
ATOM 545 O O . VAL A 1 69 ? -22.115 1.005 13.109 1.00 97.12 69 VAL A O 1
ATOM 548 N N . LEU A 1 70 ? -21.043 -0.730 12.163 1.00 95.00 70 LEU A N 1
ATOM 549 C CA . LEU A 1 70 ? -21.862 -1.791 12.747 1.00 95.00 70 LEU A CA 1
ATOM 550 C C . LEU A 1 70 ? -21.273 -2.288 14.062 1.00 95.00 70 LEU A C 1
ATOM 552 O O . LEU A 1 70 ? -21.998 -2.509 15.026 1.00 95.00 70 LEU A O 1
ATOM 556 N N . GLU A 1 71 ? -19.953 -2.452 14.084 1.00 95.69 71 GLU A N 1
ATOM 557 C CA . GLU A 1 71 ? -19.207 -2.953 15.231 1.00 95.69 71 GLU A CA 1
ATOM 558 C C . GLU A 1 71 ? -17.995 -2.061 15.475 1.00 95.69 71 GLU A C 1
ATOM 560 O O . GLU A 1 71 ? -17.3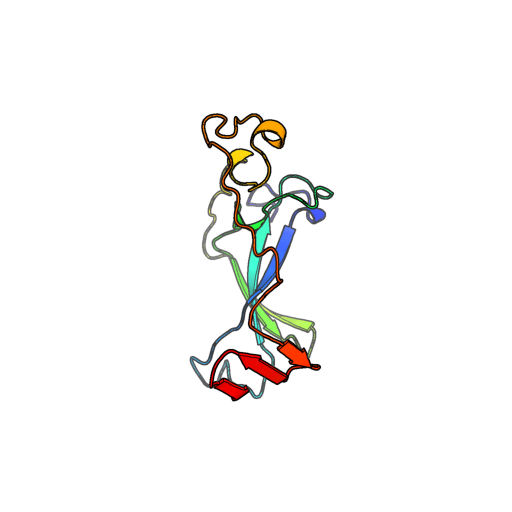16 -1.635 14.535 1.00 95.69 71 GLU A O 1
ATOM 565 N N . PHE A 1 72 ? -17.728 -1.787 16.749 1.00 97.00 72 PHE A N 1
ATOM 566 C CA . PHE A 1 72 ? -16.561 -1.050 17.212 1.00 97.00 72 PHE A CA 1
ATOM 567 C C . PHE A 1 72 ? -16.054 -1.684 18.503 1.00 97.00 72 PHE A C 1
ATOM 569 O O . PHE A 1 72 ? -16.759 -1.699 19.513 1.00 97.00 72 PHE A O 1
ATOM 576 N N . GLU A 1 73 ? -14.811 -2.154 18.493 1.00 97.06 73 GLU A N 1
ATOM 577 C CA . GLU A 1 73 ? -14.158 -2.711 19.671 1.00 97.06 73 GLU A CA 1
ATOM 578 C C . GLU A 1 73 ? -12.742 -2.148 19.834 1.00 97.06 73 GLU A C 1
ATOM 580 O O . GLU A 1 73 ? -11.863 -2.379 19.007 1.00 97.06 73 GLU A O 1
ATOM 585 N N . ASP A 1 74 ? -12.486 -1.448 20.942 1.00 96.81 74 ASP A N 1
ATOM 586 C CA . ASP A 1 74 ? -11.138 -1.036 21.358 1.00 96.81 74 ASP A CA 1
ATOM 587 C C . ASP A 1 74 ? -10.603 -2.054 22.379 1.00 96.81 74 ASP A C 1
ATOM 589 O O . ASP A 1 74 ? -10.780 -1.905 23.589 1.00 96.81 74 ASP A O 1
ATOM 593 N N . ARG A 1 75 ? -10.019 -3.148 21.874 1.00 96.50 75 ARG A N 1
ATOM 594 C CA . ARG A 1 75 ? -9.626 -4.327 22.666 1.00 96.50 75 ARG A CA 1
ATOM 595 C C . ARG A 1 75 ? -8.325 -4.137 23.436 1.00 96.50 75 ARG A C 1
ATOM 597 O O . ARG A 1 75 ? -8.139 -4.744 24.488 1.00 96.50 75 ARG A O 1
ATOM 604 N N . LYS A 1 76 ? -7.383 -3.369 22.888 1.00 95.44 76 LYS A N 1
ATOM 605 C CA . LYS A 1 76 ? -6.038 -3.235 23.461 1.00 95.44 76 LYS A CA 1
ATOM 606 C C . LYS A 1 76 ? -5.440 -1.877 23.142 1.00 95.44 76 LYS A C 1
ATOM 608 O O . LYS A 1 76 ? -5.343 -1.496 21.980 1.00 95.44 76 LYS A O 1
ATOM 613 N N . LEU A 1 77 ? -4.938 -1.195 24.168 1.00 96.06 77 LEU A N 1
ATOM 614 C CA . LEU A 1 77 ? -4.104 -0.019 23.969 1.00 96.06 77 LEU A CA 1
ATOM 615 C C . LEU A 1 77 ? -2.687 -0.464 23.582 1.00 96.06 77 LEU A C 1
ATOM 617 O O . LEU A 1 77 ? -1.922 -0.928 24.425 1.00 96.06 77 LEU A O 1
ATOM 621 N N . VAL A 1 78 ? -2.359 -0.348 22.298 1.00 95.44 78 VAL A N 1
ATOM 622 C CA . VAL A 1 78 ? -1.011 -0.567 21.763 1.00 95.44 78 VAL A CA 1
ATOM 623 C C . VAL A 1 78 ? -0.413 0.793 21.419 1.00 95.44 78 VAL A C 1
ATOM 625 O O . VAL A 1 78 ? -1.086 1.634 20.819 1.00 95.44 78 VAL A O 1
ATOM 628 N N . HIS A 1 79 ? 0.830 1.029 21.838 1.00 92.75 79 HIS A N 1
ATOM 629 C CA . HIS A 1 79 ? 1.535 2.261 21.501 1.00 92.75 79 HIS A CA 1
ATOM 63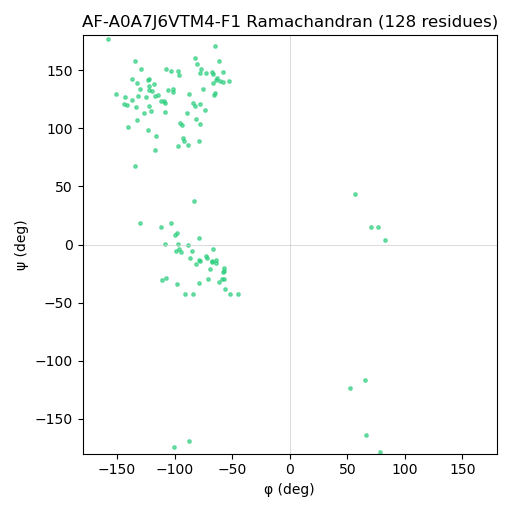0 C C . HIS A 1 79 ? 1.811 2.322 20.002 1.00 92.75 79 HIS A C 1
ATOM 632 O O . HIS A 1 79 ? 2.199 1.323 19.398 1.00 92.75 79 HIS A O 1
ATOM 638 N N . LEU A 1 80 ? 1.644 3.509 19.419 1.00 93.94 80 LEU A N 1
ATOM 639 C CA . LEU A 1 80 ? 2.053 3.749 18.043 1.00 93.94 80 LEU A CA 1
ATOM 640 C C . LEU A 1 80 ? 3.546 3.460 17.885 1.00 93.94 80 LEU A C 1
ATOM 642 O O . LEU A 1 80 ? 4.334 3.883 18.740 1.00 93.94 80 LEU A O 1
ATOM 646 N N . PRO A 1 81 ? 3.959 2.832 16.773 1.00 94.50 81 PRO A N 1
ATOM 647 C CA . PRO A 1 81 ? 5.362 2.802 16.415 1.00 94.50 81 PRO A CA 1
ATOM 648 C C . PRO A 1 81 ? 5.951 4.222 16.405 1.00 94.50 81 PRO A C 1
ATOM 650 O O . PRO A 1 81 ? 5.268 5.178 15.991 1.00 94.50 81 PRO A O 1
ATOM 653 N N . PRO A 1 82 ? 7.199 4.382 16.880 1.00 92.56 82 PRO A N 1
ATOM 654 C CA . PRO A 1 82 ? 7.867 5.673 16.867 1.00 92.56 82 PRO A CA 1
ATOM 655 C C . PRO A 1 82 ? 8.018 6.180 15.432 1.00 92.56 82 PRO A C 1
ATOM 657 O O . PRO A 1 82 ? 7.992 5.407 14.472 1.00 92.56 82 PRO A O 1
ATOM 660 N N . VAL A 1 83 ? 8.171 7.494 15.302 1.00 90.00 83 VAL A N 1
ATOM 661 C CA . VAL A 1 83 ? 8.467 8.122 14.014 1.00 90.00 83 VAL A CA 1
ATOM 662 C C . VAL A 1 83 ? 9.851 7.681 13.554 1.00 90.00 83 VAL A C 1
ATOM 664 O O . VAL A 1 83 ? 10.814 7.769 14.313 1.00 90.00 83 VAL A O 1
ATOM 667 N N . ASP A 1 84 ? 9.931 7.204 12.317 1.00 88.19 84 ASP A N 1
ATOM 668 C CA . ASP A 1 84 ? 11.163 6.729 11.698 1.00 88.19 84 ASP A CA 1
ATOM 669 C C . ASP A 1 84 ? 11.194 7.185 10.228 1.00 88.19 84 ASP A C 1
ATOM 671 O O . ASP A 1 84 ? 10.530 6.572 9.384 1.00 88.19 84 ASP A O 1
ATOM 675 N N . PRO A 1 85 ? 11.948 8.254 9.906 1.00 82.94 85 PRO A N 1
ATOM 676 C CA . PRO A 1 85 ? 12.063 8.772 8.542 1.00 82.94 85 PRO A CA 1
ATOM 677 C C . PRO A 1 85 ? 12.579 7.736 7.537 1.00 82.94 85 PRO A C 1
ATOM 679 O O . PRO A 1 85 ? 12.287 7.834 6.345 1.00 82.94 85 PRO A O 1
ATOM 682 N N . LEU A 1 86 ? 13.305 6.708 7.999 1.00 84.50 86 LEU A N 1
ATOM 683 C CA . LEU A 1 86 ? 13.836 5.646 7.142 1.00 84.50 86 LEU A CA 1
ATOM 684 C C . LEU A 1 86 ? 12.757 4.680 6.636 1.00 84.50 86 LEU A C 1
ATOM 686 O O . LEU A 1 86 ? 13.027 3.887 5.734 1.00 84.50 86 LEU A O 1
ATOM 690 N N . ARG A 1 87 ? 11.528 4.758 7.163 1.00 88.00 87 ARG A N 1
ATOM 691 C CA . ARG A 1 87 ? 10.379 3.970 6.684 1.00 88.00 87 ARG A CA 1
ATOM 692 C C . ARG A 1 87 ? 9.645 4.602 5.504 1.00 88.00 87 ARG A C 1
ATOM 694 O O . ARG A 1 87 ? 8.770 3.952 4.931 1.00 88.00 87 ARG A O 1
ATOM 701 N N . ASN A 1 88 ? 10.018 5.817 5.109 1.00 88.44 88 ASN A N 1
ATOM 702 C CA . ASN A 1 88 ? 9.617 6.401 3.834 1.00 88.44 88 ASN A CA 1
ATOM 703 C C . ASN A 1 88 ? 10.581 5.907 2.754 1.00 88.44 88 ASN A C 1
ATOM 705 O O . ASN A 1 88 ? 11.783 6.130 2.862 1.00 88.44 88 ASN A O 1
ATOM 709 N N . TYR A 1 89 ? 10.086 5.240 1.708 1.00 87.50 89 TYR A N 1
ATOM 710 C CA . TYR A 1 89 ? 10.911 4.576 0.680 1.00 87.50 89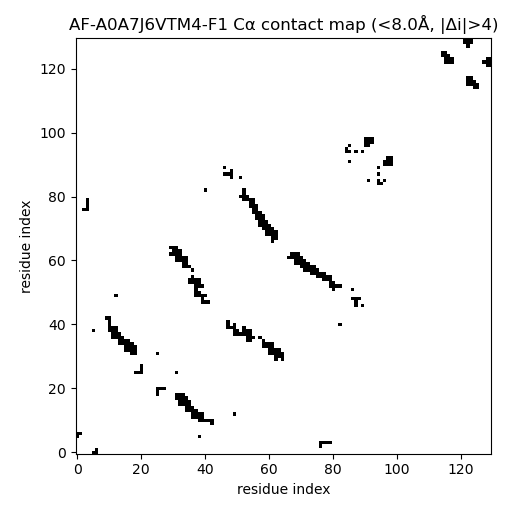 TYR A CA 1
ATOM 711 C C . TYR A 1 89 ? 11.409 5.521 -0.430 1.00 87.50 89 TYR A C 1
ATOM 713 O O . TYR A 1 89 ? 11.461 5.161 -1.602 1.00 87.50 89 TYR A O 1
ATOM 721 N N . THR A 1 90 ? 11.759 6.749 -0.064 1.00 87.69 90 THR A N 1
ATOM 722 C CA . THR A 1 90 ? 12.233 7.818 -0.957 1.00 87.69 90 THR A CA 1
ATOM 723 C C . THR A 1 90 ? 13.756 7.737 -1.161 1.00 87.69 90 THR A C 1
ATOM 725 O O . THR A 1 90 ? 14.366 6.730 -0.800 1.00 87.69 90 THR A O 1
ATOM 728 N N . SER A 1 91 ? 14.420 8.728 -1.762 1.00 87.75 91 SER A N 1
ATOM 729 C CA . SER A 1 91 ? 15.895 8.730 -1.770 1.00 87.75 91 SER A CA 1
ATOM 730 C C . SER A 1 91 ? 16.435 8.942 -0.353 1.00 87.75 91 SER A C 1
ATOM 732 O O . SER A 1 91 ? 15.809 9.626 0.462 1.00 87.75 91 SER A O 1
ATOM 734 N N . GLY A 1 92 ? 17.598 8.370 -0.042 1.00 82.38 92 GLY A N 1
ATOM 735 C CA . GLY A 1 92 ? 18.252 8.512 1.260 1.00 82.38 92 GLY A CA 1
ATOM 736 C C . GLY A 1 92 ? 18.396 9.974 1.681 1.00 82.38 92 GLY A C 1
ATOM 737 O O . GLY A 1 92 ? 18.059 10.314 2.813 1.00 82.38 92 GLY A O 1
ATOM 738 N N . GLU A 1 93 ? 18.774 10.842 0.743 1.00 81.38 93 GLU A N 1
ATOM 739 C CA . GLU A 1 93 ? 18.973 12.278 0.973 1.00 81.38 93 GLU A CA 1
ATOM 740 C C . GLU A 1 93 ? 17.729 12.970 1.554 1.00 81.38 93 GLU A C 1
ATOM 742 O O . GLU A 1 93 ? 17.843 13.796 2.456 1.00 81.38 93 GLU A O 1
ATOM 747 N N . THR A 1 94 ? 16.528 12.586 1.107 1.00 80.00 94 THR A N 1
ATOM 748 C CA . THR A 1 94 ? 15.262 13.202 1.560 1.00 80.00 94 THR A CA 1
ATOM 749 C C . THR A 1 94 ? 14.869 12.847 2.996 1.00 80.00 94 THR A C 1
ATOM 751 O O . THR A 1 94 ? 13.966 13.461 3.553 1.00 80.00 94 THR A O 1
ATOM 754 N N . ARG A 1 95 ? 15.540 11.866 3.608 1.00 79.12 95 ARG A N 1
ATOM 755 C CA . ARG A 1 95 ? 15.216 11.318 4.936 1.00 79.12 95 ARG A CA 1
ATOM 756 C C . ARG A 1 9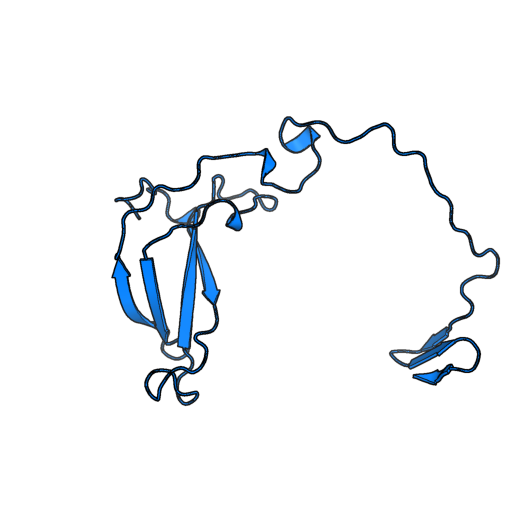5 ? 16.428 11.249 5.870 1.00 79.12 95 ARG A C 1
ATOM 758 O O . ARG A 1 95 ? 16.421 10.486 6.833 1.00 79.12 95 ARG A O 1
ATOM 765 N N . GLY A 1 96 ? 17.486 12.005 5.561 1.00 81.44 96 GLY A N 1
ATOM 766 C CA . GLY A 1 96 ? 18.723 12.041 6.353 1.00 81.44 96 GLY A CA 1
ATOM 767 C C . GLY A 1 96 ? 19.576 10.768 6.270 1.00 81.44 96 GLY A C 1
ATOM 768 O O . GLY A 1 96 ? 20.451 10.562 7.107 1.00 81.44 96 GLY A O 1
ATOM 769 N N . GLY A 1 97 ? 19.312 9.905 5.287 1.00 85.06 97 GLY A N 1
ATOM 770 C CA . GLY A 1 97 ? 20.109 8.723 4.966 1.00 85.06 97 GLY A CA 1
ATOM 771 C C . GLY A 1 97 ? 21.039 8.946 3.769 1.00 85.06 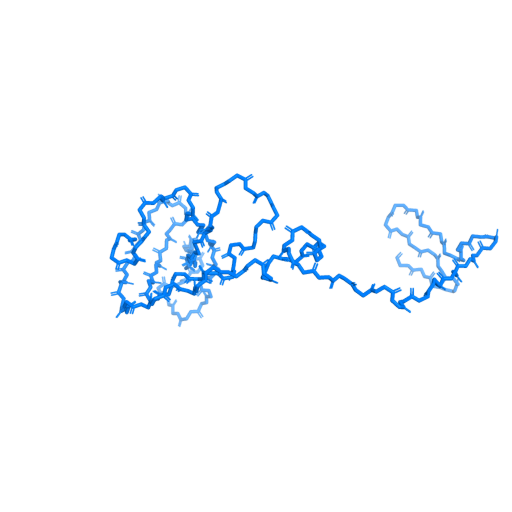97 GLY A C 1
ATOM 772 O O . GLY A 1 97 ? 21.136 10.042 3.224 1.00 85.06 97 GLY A O 1
ATOM 773 N N . VAL A 1 98 ? 21.712 7.878 3.337 1.00 88.38 98 VAL A N 1
ATOM 774 C CA . VAL A 1 98 ? 22.632 7.896 2.189 1.00 88.38 98 VAL A CA 1
ATOM 775 C C . VAL A 1 98 ? 22.311 6.720 1.274 1.00 88.38 98 VAL A C 1
ATOM 777 O O . VAL A 1 98 ? 22.230 5.579 1.735 1.00 88.38 98 VAL A O 1
ATOM 780 N N . ASP A 1 99 ? 22.123 6.999 -0.014 1.00 91.12 99 ASP A N 1
ATOM 781 C CA . ASP A 1 99 ? 21.966 5.960 -1.030 1.00 91.12 99 ASP A CA 1
ATOM 782 C C . ASP A 1 99 ? 23.333 5.402 -1.451 1.00 91.12 99 ASP A C 1
ATOM 784 O O . ASP A 1 99 ? 24.373 6.051 -1.321 1.00 91.12 99 ASP A O 1
ATOM 788 N N . ARG A 1 100 ? 23.350 4.166 -1.959 1.00 93.12 100 ARG A N 1
ATOM 789 C CA . ARG A 1 100 ? 24.584 3.533 -2.445 1.00 93.12 100 ARG A CA 1
ATOM 790 C C . ARG A 1 100 ? 25.133 4.286 -3.657 1.00 93.12 100 ARG A C 1
ATOM 792 O O . ARG A 1 100 ? 24.408 4.506 -4.622 1.00 93.12 100 ARG A O 1
ATOM 799 N N . SER A 1 101 ? 26.424 4.609 -3.631 1.00 93.69 101 SER A N 1
ATOM 800 C CA . SER A 1 101 ? 27.124 5.337 -4.701 1.00 93.69 101 SER A CA 1
ATOM 801 C C . SER A 1 101 ? 28.096 4.469 -5.513 1.00 93.69 101 SER A C 1
ATOM 803 O O . SER A 1 101 ? 28.747 4.956 -6.433 1.00 93.69 101 SER A O 1
ATOM 805 N N . ASP A 1 102 ? 28.199 3.178 -5.193 1.00 96.25 102 ASP A N 1
ATOM 806 C CA . ASP A 1 102 ? 29.157 2.225 -5.764 1.00 96.25 102 ASP A CA 1
ATOM 807 C C . ASP A 1 102 ? 28.595 1.391 -6.932 1.00 96.25 102 ASP A C 1
ATOM 809 O O . ASP A 1 102 ? 29.324 0.622 -7.568 1.00 96.25 102 ASP A O 1
ATOM 813 N N . VAL A 1 103 ? 27.309 1.552 -7.256 1.00 96.75 103 VAL A N 1
ATOM 814 C CA . VAL A 1 103 ? 26.658 0.847 -8.366 1.00 96.75 103 VAL A CA 1
ATOM 815 C C . VAL A 1 103 ? 27.114 1.437 -9.703 1.00 96.75 103 VAL A C 1
ATOM 817 O O . VAL A 1 103 ? 26.831 2.589 -10.027 1.00 96.75 103 VAL A O 1
ATOM 820 N N . LYS A 1 104 ? 27.812 0.631 -10.511 1.00 97.50 104 LYS A N 1
ATOM 821 C CA . LYS A 1 104 ? 28.265 1.027 -11.855 1.00 97.50 104 LYS A CA 1
ATOM 822 C C . LYS A 1 104 ? 27.118 0.955 -12.882 1.00 97.50 104 LYS A C 1
ATOM 824 O O . LYS A 1 104 ? 26.280 0.060 -12.769 1.00 97.50 104 LYS A O 1
ATOM 829 N N . PRO A 1 105 ? 27.093 1.820 -13.916 1.00 97.50 105 PRO A N 1
ATOM 830 C CA . PRO A 1 105 ? 26.057 1.782 -14.951 1.00 97.50 105 PRO A CA 1
ATOM 831 C C . PRO A 1 105 ? 26.049 0.478 -15.767 1.00 97.50 105 PRO A C 1
ATOM 833 O O . PRO A 1 105 ? 27.107 -0.038 -16.128 1.00 97.50 105 PRO A O 1
ATOM 836 N N . LEU A 1 106 ? 24.854 0.001 -16.132 1.00 97.69 106 LEU A N 1
ATOM 837 C CA . LEU A 1 106 ? 24.632 -1.079 -17.101 1.00 97.69 106 LEU A CA 1
ATOM 838 C C . LEU A 1 106 ? 23.912 -0.516 -18.332 1.00 97.69 106 LEU A C 1
ATOM 840 O O . LEU A 1 106 ? 22.868 0.118 -18.198 1.00 97.69 106 LEU A O 1
ATOM 844 N N . GLN A 1 107 ? 24.447 -0.770 -19.527 1.00 98.06 107 GLN A N 1
ATOM 845 C CA . GLN A 1 107 ? 23.830 -0.362 -20.792 1.00 98.06 107 GLN A CA 1
ATOM 846 C C . GLN A 1 107 ? 23.297 -1.588 -21.546 1.00 98.06 107 GLN A C 1
ATOM 848 O O . GLN A 1 107 ? 24.055 -2.509 -21.840 1.00 98.06 107 GLN A O 1
ATOM 853 N N . ILE A 1 108 ? 22.000 -1.591 -21.872 1.00 97.81 108 ILE A N 1
ATOM 854 C CA . ILE A 1 108 ? 21.330 -2.625 -22.679 1.00 97.81 108 ILE A CA 1
ATOM 855 C C . ILE A 1 108 ? 20.734 -1.932 -23.909 1.00 97.81 108 ILE A C 1
ATOM 857 O O . ILE A 1 108 ? 19.858 -1.083 -23.766 1.00 97.81 108 ILE A O 1
ATOM 861 N N . ILE A 1 109 ? 21.228 -2.257 -25.109 1.00 98.00 109 ILE A N 1
ATOM 862 C CA . ILE A 1 109 ? 20.893 -1.552 -26.359 1.00 98.00 109 ILE A CA 1
ATOM 863 C C . ILE A 1 109 ? 20.480 -2.567 -27.432 1.00 98.00 109 ILE A C 1
ATOM 865 O O . ILE A 1 109 ? 21.174 -3.559 -27.644 1.00 98.00 109 ILE A O 1
ATOM 869 N N . GLN A 1 110 ? 19.375 -2.296 -28.136 1.00 98.25 110 GLN A N 1
ATOM 870 C CA . GLN A 1 110 ? 18.951 -3.021 -29.341 1.00 98.25 110 GLN A CA 1
ATOM 871 C C . GLN A 1 110 ? 18.961 -2.053 -30.536 1.00 98.25 110 GLN A C 1
ATOM 873 O O . GLN A 1 110 ? 17.976 -1.341 -30.731 1.00 98.25 110 GLN A O 1
ATOM 878 N N . PRO A 1 111 ? 20.057 -1.979 -31.318 1.00 98.12 111 PRO A N 1
ATOM 879 C CA . PRO A 1 111 ? 20.209 -0.980 -32.384 1.00 98.12 111 PRO A CA 1
ATOM 880 C C . PRO A 1 111 ? 19.118 -1.039 -33.460 1.00 98.12 111 PRO A C 1
ATOM 882 O O . PRO A 1 111 ? 18.761 -0.018 -34.035 1.00 98.12 111 PRO A O 1
ATOM 885 N N . GLU A 1 112 ? 18.567 -2.229 -33.696 1.00 98.19 112 GLU A N 1
ATOM 886 C CA . GLU A 1 112 ? 17.496 -2.485 -34.669 1.00 98.19 112 GLU A CA 1
ATOM 887 C C . GLU A 1 112 ? 16.098 -2.521 -34.020 1.00 98.19 112 GLU A C 1
ATOM 889 O O . GLU A 1 112 ? 15.116 -2.904 -34.651 1.00 98.19 112 GLU A O 1
ATOM 894 N N . GLY A 1 113 ? 15.992 -2.11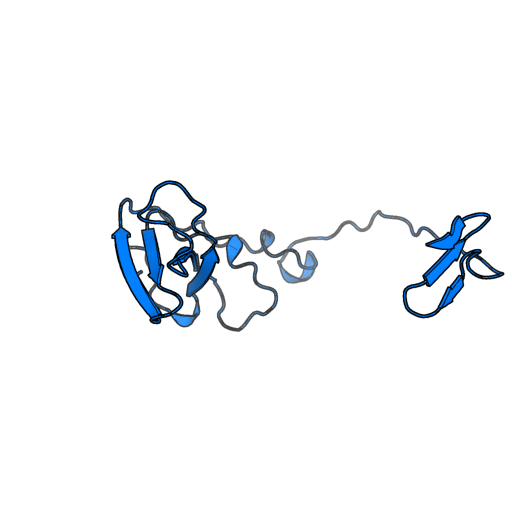8 -32.750 1.00 97.88 113 GLY A N 1
ATOM 895 C CA . GLY A 1 113 ? 14.756 -2.176 -31.975 1.00 97.88 113 GLY A CA 1
ATOM 896 C C . GLY A 1 113 ? 14.418 -3.576 -31.437 1.00 97.88 113 GLY A C 1
ATOM 897 O O . GLY A 1 113 ? 15.190 -4.530 -31.582 1.00 97.88 113 GLY A O 1
ATOM 898 N N . PRO A 1 114 ? 13.272 -3.711 -30.747 1.00 97.88 114 PRO A N 1
ATOM 899 C CA . PRO A 1 114 ? 12.833 -4.986 -30.200 1.00 97.88 114 PRO A CA 1
ATOM 900 C C . PRO A 1 114 ? 12.335 -5.928 -31.304 1.00 97.88 114 PRO A C 1
ATOM 902 O O . PRO A 1 114 ? 11.697 -5.513 -32.264 1.00 97.88 114 PRO A O 1
ATOM 905 N N . SER A 1 115 ? 12.524 -7.237 -31.130 1.00 98.56 115 SER A N 1
ATOM 906 C CA . SER A 1 115 ? 12.007 -8.245 -32.073 1.00 98.56 115 SER A CA 1
ATOM 907 C C . SER A 1 115 ? 10.506 -8.544 -31.908 1.00 98.56 115 SER A C 1
ATOM 909 O O . SER A 1 115 ? 10.000 -9.490 -32.518 1.00 98.56 115 SER A O 1
ATOM 911 N N . PHE A 1 116 ? 9.797 -7.815 -31.038 1.00 98.44 116 PHE A N 1
ATOM 912 C CA . PHE A 1 116 ? 8.350 -7.938 -30.854 1.00 98.44 116 PHE A CA 1
ATOM 913 C C . PHE A 1 116 ? 7.615 -6.735 -31.448 1.00 98.44 116 PHE A C 1
ATOM 915 O O . PHE A 1 116 ? 8.134 -5.625 -31.471 1.00 98.44 116 PHE A O 1
ATOM 922 N N . HIS A 1 117 ? 6.379 -6.963 -31.884 1.00 98.38 117 HIS A N 1
ATOM 923 C CA . HIS A 1 117 ? 5.477 -5.930 -32.387 1.00 98.38 117 HIS A CA 1
ATOM 924 C C . HIS A 1 117 ? 4.199 -5.933 -31.555 1.00 98.38 117 HIS A C 1
ATOM 926 O O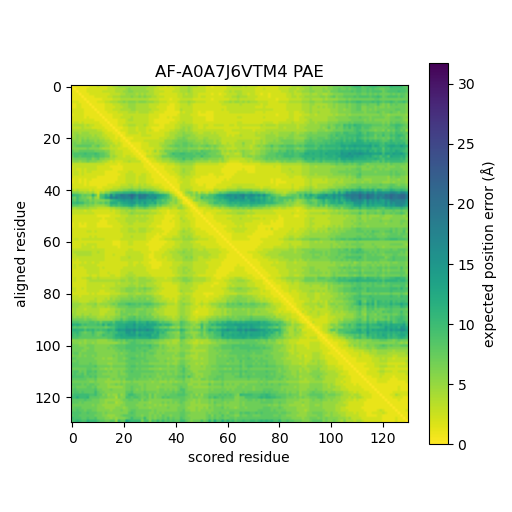 . HIS A 1 117 ? 3.616 -7.000 -31.341 1.00 98.38 117 HIS A O 1
ATOM 932 N N . VAL A 1 118 ? 3.759 -4.750 -31.122 1.00 98.38 118 VAL A N 1
ATOM 933 C CA . VAL A 1 118 ? 2.512 -4.558 -30.372 1.00 98.38 118 VAL A CA 1
ATOM 934 C C . VAL A 1 118 ? 1.521 -3.788 -31.238 1.00 98.38 118 VAL A C 1
ATOM 936 O O . VAL A 1 118 ? 1.811 -2.682 -31.692 1.00 98.38 118 VAL A O 1
ATOM 939 N N . HIS A 1 119 ? 0.343 -4.368 -31.457 1.00 97.94 119 HIS A N 1
ATOM 940 C CA . HIS A 1 119 ? -0.784 -3.720 -32.124 1.00 97.94 119 HIS A CA 1
ATOM 941 C C . HIS A 1 119 ? -1.997 -3.745 -31.187 1.00 97.94 119 HIS A C 1
ATOM 943 O O . HIS A 1 119 ? -2.690 -4.756 -31.075 1.00 97.94 119 HIS A O 1
ATOM 949 N N . GLY A 1 120 ? -2.248 -2.640 -30.482 1.00 97.62 120 GLY A N 1
ATOM 950 C CA . GLY A 1 120 ? -3.223 -2.621 -29.388 1.00 97.62 120 GLY A CA 1
ATOM 951 C C . GLY A 1 120 ? -2.753 -3.517 -28.239 1.00 97.62 120 GLY A C 1
ATOM 952 O O . GLY A 1 120 ? -1.704 -3.260 -27.663 1.00 97.62 120 GLY A O 1
ATOM 953 N N . HIS A 1 121 ? -3.504 -4.580 -27.943 1.00 98.00 121 HIS A N 1
ATOM 954 C CA . HIS A 1 121 ? -3.135 -5.591 -26.937 1.00 98.00 121 HIS A CA 1
ATOM 955 C C . HIS A 1 121 ? -2.501 -6.850 -27.545 1.00 98.00 121 HIS A C 1
ATOM 957 O O . HIS A 1 121 ? -2.076 -7.732 -26.808 1.00 98.00 121 HIS A O 1
ATOM 963 N N . PHE A 1 122 ? -2.454 -6.942 -28.876 1.00 98.44 122 PHE A N 1
ATOM 964 C CA . PHE A 1 122 ? -1.948 -8.112 -29.578 1.00 98.44 122 PHE A CA 1
ATOM 965 C C . PHE A 1 122 ? -0.436 -8.014 -29.781 1.00 98.44 122 PHE A C 1
ATOM 967 O O . PHE A 1 122 ? 0.068 -7.017 -30.313 1.00 98.44 122 PHE A O 1
ATOM 974 N N . VAL A 1 123 ? 0.279 -9.070 -29.409 1.00 98.69 123 VAL A N 1
ATOM 975 C CA . VAL A 1 123 ? 1.736 -9.154 -29.446 1.00 98.69 123 VAL A CA 1
ATOM 976 C C . VAL A 1 123 ? 2.173 -10.246 -30.416 1.00 98.69 123 VAL A C 1
ATOM 978 O O . VAL A 1 123 ? 1.771 -11.405 -30.324 1.00 98.69 123 VAL A O 1
ATOM 981 N N . LYS A 1 124 ? 3.065 -9.886 -31.342 1.00 98.69 124 LYS A N 1
ATOM 982 C CA . LYS A 1 124 ? 3.831 -10.835 -32.162 1.00 98.69 124 LYS A CA 1
ATOM 983 C C . LYS A 1 124 ? 5.275 -10.820 -31.706 1.00 98.69 124 LYS A C 1
ATOM 985 O O . LYS A 1 124 ? 5.921 -9.779 -31.795 1.00 98.69 124 LYS A O 1
ATOM 990 N N . TRP A 1 125 ? 5.801 -11.964 -31.294 1.00 98.69 125 TRP A N 1
ATOM 991 C CA . TRP A 1 125 ? 7.204 -12.084 -30.915 1.00 98.69 125 TRP A CA 1
ATOM 992 C C . TRP A 1 125 ? 7.753 -13.440 -31.328 1.00 98.69 125 TRP A C 1
ATOM 994 O O . TRP A 1 125 ? 7.254 -14.481 -30.900 1.00 98.69 125 TRP A O 1
ATOM 1004 N N . GLN A 1 126 ? 8.792 -13.433 -32.164 1.00 97.69 126 GLN A N 1
ATOM 1005 C CA . GLN A 1 126 ? 9.336 -14.659 -32.747 1.00 97.69 126 GLN A CA 1
ATOM 1006 C C . GLN A 1 126 ? 8.211 -15.476 -33.419 1.00 97.69 126 GLN A C 1
ATOM 1008 O O . GLN A 1 126 ? 7.498 -14.970 -34.284 1.00 97.69 126 GLN A O 1
ATOM 1013 N N . LYS A 1 127 ? 8.024 -16.735 -33.011 1.00 98.31 127 LYS A N 1
ATOM 1014 C CA . LYS A 1 127 ? 6.977 -17.634 -33.520 1.00 98.31 127 LYS A CA 1
ATOM 1015 C C . LYS A 1 127 ? 5.651 -17.519 -32.747 1.00 98.31 127 LYS A C 1
ATOM 1017 O O . LYS A 1 127 ? 4.699 -18.213 -33.090 1.00 98.31 127 LYS A O 1
ATOM 1022 N N . TRP A 1 128 ? 5.583 -16.665 -31.723 1.00 98.50 128 TRP A N 1
ATOM 1023 C CA . TRP A 1 128 ? 4.443 -16.533 -30.814 1.00 98.50 128 TRP A CA 1
ATOM 1024 C C . TRP A 1 128 ? 3.509 -15.386 -31.194 1.00 98.50 128 TRP A C 1
ATOM 1026 O O . TRP A 1 128 ? 3.931 -14.361 -31.742 1.00 98.50 128 TRP A O 1
ATOM 1036 N N . LYS A 1 129 ? 2.226 -15.581 -30.875 1.00 97.81 129 LYS A N 1
ATOM 1037 C CA . LYS A 1 129 ? 1.138 -14.616 -31.047 1.00 97.81 129 LYS A CA 1
ATOM 1038 C C . LYS A 1 129 ? 0.175 -14.748 -29.869 1.00 97.81 129 LYS A C 1
ATOM 1040 O O . LYS A 1 129 ? -0.267 -15.868 -29.612 1.00 97.81 129 LYS A O 1
ATOM 1045 N N . PHE A 1 130 ? -0.127 -13.649 -29.188 1.00 97.75 130 PHE A N 1
ATOM 1046 C CA . PHE A 1 130 ? -1.069 -13.589 -28.068 1.00 97.75 130 PHE A CA 1
ATOM 1047 C C . PHE A 1 130 ? -1.733 -12.217 -27.981 1.00 97.75 130 PHE A C 1
ATOM 1049 O O . PHE A 1 130 ? -1.164 -11.259 -28.553 1.00 97.75 130 PHE A O 1
#